Protein AF-A0A821CZX1-F1 (afdb_monomer_lite)

Structure (mmCIF, N/CA/C/O backbone):
data_AF-A0A821CZX1-F1
#
_entry.id   AF-A0A821CZX1-F1
#
loop_
_atom_site.group_PDB
_atom_site.id
_atom_site.type_symbol
_atom_site.label_atom_id
_atom_site.label_alt_id
_atom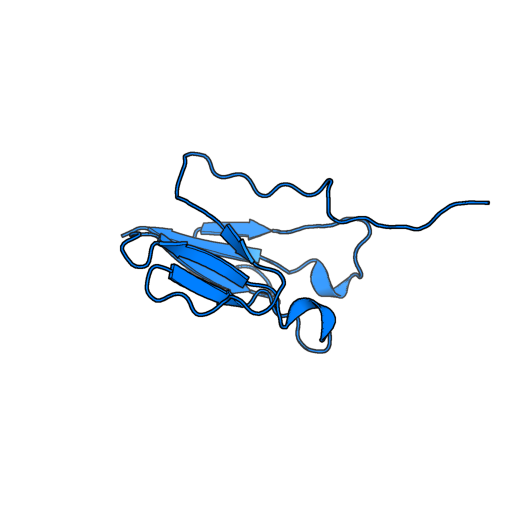_site.label_comp_id
_atom_site.label_asym_id
_atom_site.label_entity_id
_atom_site.label_seq_id
_atom_site.pdbx_PDB_ins_code
_atom_site.Cartn_x
_atom_site.Cartn_y
_atom_site.Cartn_z
_atom_site.occupancy
_atom_site.B_iso_or_equiv
_atom_site.auth_seq_id
_atom_site.auth_comp_id
_atom_site.auth_asym_id
_atom_site.auth_atom_id
_atom_site.pdbx_PDB_model_num
ATOM 1 N N . MET A 1 1 ? 6.236 -19.799 -29.068 1.00 37.09 1 MET A N 1
ATOM 2 C CA . MET A 1 1 ? 5.753 -18.405 -29.055 1.00 37.09 1 MET A CA 1
ATOM 3 C C . MET A 1 1 ? 5.256 -18.171 -27.644 1.00 37.09 1 MET A C 1
ATOM 5 O O . MET A 1 1 ? 4.298 -18.821 -27.258 1.00 37.09 1 MET A O 1
ATOM 9 N N . PHE A 1 2 ? 6.026 -17.441 -26.837 1.00 39.78 2 PHE A N 1
ATOM 10 C CA . PHE A 1 2 ? 5.730 -17.208 -25.424 1.00 39.78 2 PHE A CA 1
ATOM 11 C C . PHE A 1 2 ? 4.757 -16.030 -25.335 1.00 39.78 2 PHE A C 1
ATOM 13 O O . PHE A 1 2 ? 5.085 -14.945 -25.812 1.00 39.78 2 PHE A O 1
ATOM 20 N N . GLU A 1 3 ? 3.559 -16.252 -24.798 1.00 41.88 3 GLU A N 1
ATOM 21 C CA . GLU A 1 3 ? 2.679 -15.164 -24.370 1.00 41.88 3 GLU A CA 1
ATOM 22 C C . GLU A 1 3 ? 3.306 -14.510 -23.137 1.00 41.88 3 GLU A C 1
ATOM 24 O O . GLU A 1 3 ? 3.431 -15.137 -22.090 1.00 41.88 3 GLU A O 1
ATOM 29 N N . THR A 1 4 ? 3.724 -13.253 -23.257 1.00 50.59 4 THR A N 1
ATOM 30 C CA . THR A 1 4 ? 4.043 -12.402 -22.106 1.00 50.59 4 THR A CA 1
ATOM 31 C C . THR A 1 4 ? 2.824 -11.542 -21.806 1.00 50.59 4 THR A C 1
ATOM 33 O O . THR A 1 4 ? 2.795 -10.352 -22.115 1.00 50.59 4 THR A O 1
ATOM 36 N N . THR A 1 5 ? 1.775 -12.146 -21.260 1.00 48.81 5 THR A N 1
ATOM 37 C CA . THR A 1 5 ? 0.749 -11.386 -20.544 1.00 48.81 5 THR A CA 1
ATOM 38 C C . THR A 1 5 ? 1.026 -11.580 -19.064 1.00 48.81 5 THR A C 1
ATOM 40 O O . THR A 1 5 ? 0.462 -12.474 -18.439 1.00 48.81 5 THR A O 1
ATOM 43 N N . GLU A 1 6 ? 1.957 -10.796 -18.518 1.00 56.69 6 GLU A N 1
ATOM 44 C CA . GLU A 1 6 ? 2.146 -10.697 -17.068 1.00 56.69 6 GLU A CA 1
ATOM 45 C C . GLU A 1 6 ? 0.858 -10.123 -16.475 1.00 56.69 6 GLU A C 1
ATOM 47 O O . GLU A 1 6 ? 0.596 -8.921 -16.521 1.00 56.69 6 GLU A O 1
ATOM 52 N N . SER A 1 7 ? -0.024 -11.009 -16.027 1.00 57.97 7 SER A N 1
ATOM 53 C CA . SER A 1 7 ? -1.286 -10.631 -15.416 1.00 57.97 7 SER A CA 1
ATOM 54 C C . SER A 1 7 ? -1.072 -10.591 -13.907 1.00 57.97 7 SER A C 1
ATOM 56 O O . SER A 1 7 ? -0.754 -11.622 -13.333 1.00 57.97 7 SER A O 1
ATOM 58 N N . TRP A 1 8 ? -1.301 -9.447 -13.258 1.00 68.44 8 TRP A N 1
ATOM 59 C CA . TRP A 1 8 ? -1.137 -9.241 -11.803 1.00 68.44 8 TRP A CA 1
ATOM 60 C C . TRP A 1 8 ? -2.137 -10.024 -10.922 1.00 68.44 8 TRP A C 1
ATOM 62 O O . TRP A 1 8 ? -2.289 -9.741 -9.736 1.00 68.44 8 TRP A O 1
ATOM 72 N N . HIS A 1 9 ? -2.856 -10.993 -11.492 1.00 69.75 9 HIS A N 1
ATOM 73 C CA . HIS A 1 9 ? -3.907 -11.761 -10.818 1.00 69.75 9 HIS A CA 1
ATOM 74 C C . HIS A 1 9 ? -3.365 -12.855 -9.887 1.00 69.75 9 HIS A C 1
ATOM 76 O O . HIS A 1 9 ? -4.136 -13.463 -9.147 1.00 69.75 9 HIS A O 1
ATOM 82 N N . ASP A 1 10 ? -2.068 -13.136 -9.942 1.00 75.06 10 ASP A N 1
ATOM 83 C CA . ASP A 1 10 ? -1.372 -14.137 -9.135 1.00 75.06 10 ASP A CA 1
ATOM 84 C C . ASP A 1 10 ? -0.576 -13.532 -7.969 1.00 75.06 10 ASP A C 1
ATOM 86 O O . ASP A 1 10 ? 0.019 -14.268 -7.180 1.00 75.06 10 ASP A O 1
ATOM 90 N N . ASN A 1 11 ? -0.611 -12.207 -7.818 1.00 79.38 11 ASN A N 1
ATOM 91 C CA . ASN A 1 11 ? 0.032 -11.504 -6.722 1.00 79.38 11 ASN A CA 1
ATOM 92 C C . ASN A 1 11 ? -0.923 -11.362 -5.536 1.00 79.38 11 ASN A C 1
ATOM 94 O O . ASN A 1 11 ? -2.043 -10.868 -5.656 1.00 79.38 11 ASN A O 1
ATOM 98 N N . TYR A 1 12 ? -0.450 -11.775 -4.361 1.00 84.31 12 TYR A N 1
ATOM 99 C CA . TYR A 1 12 ? -1.223 -11.741 -3.1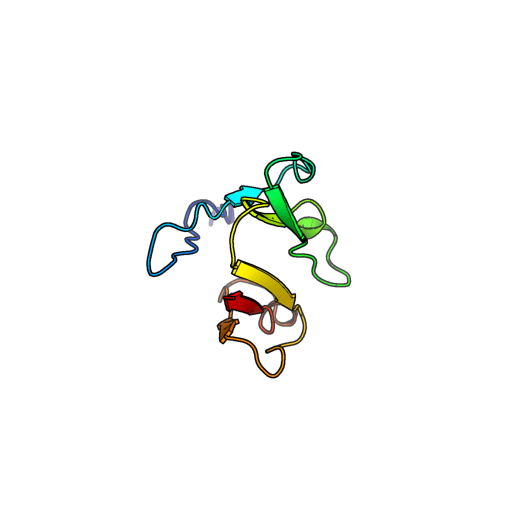25 1.00 84.31 12 TYR A CA 1
ATOM 100 C C . TYR A 1 12 ? -0.475 -10.946 -2.062 1.00 84.31 12 TYR A C 1
ATOM 102 O O . TYR A 1 12 ? 0.683 -11.230 -1.753 1.00 84.31 12 TYR A O 1
ATOM 110 N N . LEU A 1 13 ? -1.168 -9.983 -1.456 1.00 86.94 13 LEU A N 1
ATOM 111 C CA . LEU A 1 13 ? -0.717 -9.296 -0.254 1.00 86.94 13 LEU A CA 1
ATOM 112 C C . LEU A 1 13 ? -1.548 -9.779 0.933 1.00 86.94 13 LEU A C 1
ATOM 114 O O . LEU A 1 13 ? -2.742 -9.501 1.021 1.00 86.94 13 LEU A O 1
ATOM 118 N N . CYS A 1 14 ? -0.905 -10.501 1.847 1.00 88.38 14 CYS A N 1
ATOM 119 C CA . CYS A 1 14 ? -1.568 -11.117 2.992 1.00 88.38 14 CYS A CA 1
ATOM 120 C C . CYS A 1 14 ? -1.204 -10.412 4.299 1.00 88.38 14 CYS A C 1
ATOM 122 O O . CYS A 1 14 ? -0.061 -10.007 4.516 1.00 88.38 14 CYS A O 1
ATOM 124 N N . THR A 1 15 ? -2.167 -10.345 5.212 1.00 90.06 15 THR A N 1
ATOM 125 C CA . THR A 1 15 ? -1.975 -9.890 6.592 1.00 90.06 15 THR A CA 1
ATOM 126 C C . THR A 1 15 ? -2.168 -11.059 7.555 1.00 90.06 15 THR A C 1
ATOM 128 O O . THR A 1 15 ? -2.798 -12.063 7.232 1.00 90.06 15 THR A O 1
ATOM 131 N N . ASN A 1 16 ? -1.619 -10.955 8.766 1.00 91.38 16 ASN A N 1
ATOM 132 C CA . ASN A 1 16 ? -1.760 -12.001 9.789 1.00 91.38 16 ASN A CA 1
ATOM 133 C C . ASN A 1 16 ? -3.162 -12.056 10.429 1.00 91.38 16 ASN A C 1
ATOM 135 O O . ASN A 1 16 ? -3.446 -12.958 11.213 1.00 91.38 16 ASN A O 1
ATOM 139 N N . ARG A 1 17 ? -4.014 -11.075 10.128 1.00 94.00 17 ARG A N 1
ATOM 140 C CA . ARG A 1 17 ? -5.421 -10.983 10.525 1.00 94.00 17 ARG A CA 1
ATOM 141 C C . ARG A 1 17 ? -6.163 -10.095 9.535 1.00 94.00 17 ARG A C 1
ATOM 143 O O . ARG A 1 17 ? -5.530 -9.289 8.854 1.00 94.00 17 ARG A O 1
ATOM 150 N N . ASP A 1 18 ? -7.484 -10.194 9.512 1.00 94.06 18 ASP A N 1
ATOM 151 C CA . ASP A 1 18 ? -8.308 -9.279 8.730 1.00 94.06 18 ASP A CA 1
ATOM 152 C C . ASP A 1 18 ? -8.204 -7.853 9.294 1.00 94.06 18 ASP A C 1
ATOM 154 O O . ASP A 1 18 ? -8.436 -7.611 10.482 1.00 94.06 18 ASP A O 1
ATOM 158 N N . ILE A 1 19 ? -7.778 -6.928 8.439 1.00 94.06 19 ILE A N 1
ATOM 159 C CA . ILE A 1 19 ? -7.674 -5.494 8.729 1.00 94.06 19 ILE A CA 1
ATOM 160 C C . ILE A 1 19 ? -8.468 -4.666 7.715 1.00 94.06 19 ILE A C 1
ATOM 162 O O . ILE A 1 19 ? -8.316 -3.443 7.688 1.00 94.06 19 ILE A O 1
ATOM 166 N N . ASP A 1 20 ? -9.267 -5.343 6.883 1.00 93.50 20 ASP A N 1
ATOM 167 C CA . ASP A 1 20 ? -9.997 -4.771 5.759 1.00 93.50 20 ASP A CA 1
ATOM 168 C C . ASP A 1 20 ? -9.050 -4.003 4.812 1.00 93.50 20 ASP A C 1
ATOM 170 O O . ASP A 1 20 ? -9.235 -2.825 4.510 1.00 93.50 20 ASP A O 1
ATOM 174 N N . LEU A 1 21 ? -7.948 -4.664 4.422 1.00 92.94 21 LEU A N 1
ATOM 175 C CA . LEU A 1 21 ? -6.950 -4.118 3.499 1.00 92.94 21 LEU A CA 1
ATOM 176 C C . LEU A 1 21 ? -7.481 -4.192 2.066 1.00 92.94 21 LEU A C 1
ATOM 178 O O . LEU A 1 21 ? -7.797 -5.273 1.574 1.00 92.94 21 LEU A O 1
ATOM 182 N N . HIS A 1 22 ? -7.491 -3.056 1.374 1.00 91.19 22 HIS A N 1
ATOM 183 C CA . HIS A 1 22 ? -7.907 -2.959 -0.024 1.00 91.19 22 HIS A CA 1
ATOM 184 C C . HIS A 1 22 ? -6.744 -2.506 -0.898 1.00 91.19 22 HIS A C 1
ATOM 186 O O . HIS A 1 22 ? -6.100 -1.500 -0.596 1.00 91.19 22 HIS A O 1
ATOM 192 N N . TRP A 1 23 ? -6.521 -3.208 -2.010 1.00 89.50 23 TRP A N 1
ATOM 193 C CA . TRP A 1 23 ? -5.725 -2.700 -3.126 1.00 89.50 23 TRP A CA 1
ATOM 194 C C . TRP A 1 23 ? -6.668 -2.092 -4.165 1.00 89.50 23 TRP A C 1
ATOM 196 O O . TRP A 1 23 ? -7.499 -2.789 -4.749 1.00 89.50 23 TRP A O 1
ATOM 206 N N . ILE A 1 24 ? -6.551 -0.788 -4.393 1.00 88.50 24 ILE A N 1
ATOM 207 C CA . ILE A 1 24 ? -7.323 -0.042 -5.391 1.00 88.50 24 ILE A CA 1
ATOM 208 C C . ILE A 1 24 ? -6.402 0.253 -6.574 1.00 88.50 24 ILE A C 1
ATOM 210 O O . ILE A 1 24 ? -5.253 0.613 -6.354 1.00 88.50 24 ILE A O 1
ATOM 214 N N . TRP A 1 25 ? -6.895 0.105 -7.805 1.00 84.12 25 TRP A N 1
ATOM 215 C CA . TRP A 1 25 ? -6.098 0.215 -9.039 1.00 84.12 25 TRP A CA 1
ATOM 216 C C . TRP A 1 25 ? -6.766 1.067 -10.134 1.00 84.12 25 TRP A C 1
ATOM 218 O O . TRP A 1 25 ? -6.381 1.001 -11.294 1.00 84.12 25 TRP A O 1
ATOM 228 N N . ASP A 1 26 ? -7.806 1.838 -9.798 1.00 79.56 26 ASP A N 1
ATOM 229 C CA . ASP A 1 26 ? -8.624 2.555 -10.785 1.00 79.56 26 ASP A CA 1
ATOM 230 C C . ASP A 1 26 ? -9.019 3.982 -10.362 1.00 79.56 26 ASP A C 1
ATOM 232 O O . ASP A 1 26 ? -10.098 4.472 -10.699 1.00 79.56 26 ASP A O 1
ATOM 236 N N . ASN A 1 27 ? -8.152 4.675 -9.613 1.00 65.69 27 ASN A N 1
ATOM 237 C CA . ASN A 1 27 ? -8.397 6.032 -9.102 1.00 65.69 27 ASN A CA 1
ATOM 238 C C . ASN A 1 27 ? -9.626 6.180 -8.176 1.00 65.69 27 ASN A C 1
ATOM 240 O O . ASN A 1 27 ? -9.962 7.298 -7.779 1.00 65.69 27 ASN A O 1
ATOM 244 N N . ARG A 1 28 ? -10.267 5.089 -7.723 1.00 66.62 28 ARG A N 1
ATOM 245 C CA . ARG A 1 28 ? -11.334 5.120 -6.692 1.00 66.62 28 ARG A CA 1
ATOM 246 C C . ARG A 1 28 ? -10.816 5.378 -5.270 1.00 66.62 28 ARG A C 1
ATOM 248 O O . ARG A 1 28 ? -11.452 5.001 -4.289 1.00 66.62 28 ARG A O 1
ATOM 255 N N . VAL A 1 29 ? -9.673 6.048 -5.156 1.00 61.88 29 VAL A N 1
ATOM 256 C CA . VAL A 1 29 ? -8.899 6.254 -3.922 1.00 61.88 29 VAL A CA 1
ATOM 257 C C . VAL A 1 29 ? -9.641 7.138 -2.903 1.00 61.88 29 VAL A C 1
ATOM 259 O O . VAL A 1 29 ? -9.318 7.133 -1.720 1.00 61.88 29 VAL A O 1
ATOM 262 N N . CYS A 1 30 ? -10.694 7.849 -3.314 1.00 58.44 30 CYS A N 1
ATOM 263 C CA . CYS A 1 30 ? -11.404 8.809 -2.468 1.00 58.44 30 CYS A CA 1
ATOM 264 C C . CYS A 1 30 ? -12.787 8.307 -2.040 1.00 58.44 30 CYS A C 1
ATOM 266 O O . CYS A 1 30 ? -13.812 8.843 -2.467 1.00 58.44 30 CYS A O 1
ATOM 268 N N . ARG A 1 31 ? -12.828 7.301 -1.163 1.00 75.50 31 ARG A N 1
ATOM 269 C CA . ARG A 1 31 ? -14.030 7.021 -0.368 1.00 75.50 31 ARG A CA 1
ATOM 270 C C . ARG A 1 31 ? -13.831 7.537 1.055 1.00 75.50 31 ARG A C 1
ATOM 272 O O . ARG A 1 31 ? -12.781 7.316 1.645 1.00 75.50 31 ARG A O 1
ATOM 279 N N . ALA A 1 32 ? -14.831 8.225 1.606 1.00 82.50 32 ALA A N 1
ATOM 280 C CA . ALA A 1 32 ? -14.735 8.852 2.930 1.00 82.50 32 ALA A CA 1
ATOM 281 C C . ALA A 1 32 ? -14.529 7.847 4.084 1.00 82.50 32 ALA A C 1
ATOM 283 O O . ALA A 1 32 ? -14.113 8.233 5.172 1.00 82.50 32 ALA A O 1
ATOM 284 N N . ASP A 1 33 ? -14.827 6.569 3.853 1.00 89.75 33 ASP A N 1
ATOM 285 C CA . ASP A 1 33 ? -14.662 5.468 4.800 1.00 89.75 33 ASP A CA 1
ATOM 286 C C . ASP A 1 33 ? -13.272 4.816 4.757 1.00 89.75 33 ASP A C 1
ATOM 288 O O . ASP A 1 33 ? -12.994 3.939 5.573 1.00 89.75 33 ASP A O 1
ATOM 292 N N . LEU A 1 34 ? -12.383 5.252 3.861 1.00 91.69 34 LEU A N 1
ATOM 293 C CA . LEU A 1 34 ? -11.037 4.710 3.702 1.00 91.69 34 LEU A CA 1
ATOM 294 C C . LEU A 1 34 ? -9.975 5.788 3.919 1.00 91.69 34 LEU A C 1
ATOM 296 O O . LEU A 1 34 ? -10.155 6.958 3.589 1.00 91.69 34 LEU A O 1
ATOM 300 N N . LYS A 1 35 ? -8.822 5.367 4.432 1.00 92.69 35 LYS A N 1
ATOM 301 C CA . LYS A 1 35 ? -7.576 6.132 4.360 1.00 92.69 35 LYS A CA 1
ATOM 302 C C . LYS A 1 35 ? -6.564 5.330 3.557 1.00 92.69 35 LYS A C 1
ATOM 304 O O . LYS A 1 35 ? -6.384 4.136 3.798 1.00 92.69 35 LYS A O 1
ATOM 309 N N . CYS A 1 36 ? -5.933 5.991 2.598 1.00 92.38 36 CYS A N 1
ATOM 310 C CA . CYS A 1 36 ? -5.159 5.337 1.556 1.00 92.38 36 CYS A CA 1
ATOM 311 C C . CYS A 1 36 ? -3.769 5.954 1.420 1.00 92.38 36 CYS A C 1
ATOM 313 O O . CYS A 1 36 ? -3.594 7.155 1.628 1.00 92.38 36 CYS A O 1
ATOM 315 N N . VAL A 1 37 ? -2.804 5.137 1.009 1.00 93.00 37 VAL A N 1
ATOM 316 C CA . VAL A 1 37 ? -1.484 5.579 0.556 1.00 93.00 37 VAL A CA 1
ATOM 317 C C . VAL A 1 37 ? -1.290 5.178 -0.898 1.00 93.00 37 VAL A C 1
ATOM 319 O O . VAL A 1 37 ? -1.572 4.040 -1.268 1.00 93.00 37 VAL A O 1
ATOM 322 N N . ALA A 1 38 ? -0.828 6.115 -1.724 1.00 91.88 38 ALA A N 1
ATOM 323 C CA . ALA A 1 38 ? -0.505 5.830 -3.116 1.00 91.88 38 ALA A CA 1
ATOM 324 C C . ALA A 1 38 ? 0.715 4.905 -3.187 1.00 91.88 38 ALA A C 1
ATOM 326 O O . ALA A 1 38 ? 1.710 5.150 -2.502 1.00 91.88 38 ALA A O 1
ATOM 327 N N . THR A 1 39 ? 0.660 3.877 -4.031 1.00 90.19 39 THR A N 1
ATOM 328 C CA . THR A 1 39 ? 1.781 2.949 -4.253 1.00 90.19 39 THR A CA 1
ATOM 329 C C . THR A 1 39 ? 2.652 3.418 -5.417 1.00 90.19 39 THR A C 1
ATOM 331 O O . THR A 1 39 ? 2.979 2.649 -6.315 1.00 90.19 39 THR A O 1
ATOM 334 N N . ALA A 1 40 ? 2.955 4.716 -5.446 1.00 88.69 40 ALA A N 1
ATOM 335 C CA . ALA A 1 40 ? 3.631 5.351 -6.567 1.00 88.69 40 ALA A CA 1
ATOM 336 C C . ALA A 1 40 ? 5.139 5.063 -6.569 1.00 88.69 40 ALA A C 1
ATOM 338 O O . ALA A 1 40 ? 5.780 4.999 -5.516 1.00 88.69 40 ALA A O 1
ATOM 339 N N . GLU A 1 41 ? 5.694 4.970 -7.773 1.00 87.06 41 GLU A N 1
ATOM 340 C CA . GLU A 1 41 ? 7.119 4.813 -8.044 1.00 87.06 41 GLU A CA 1
ATOM 341 C C . GLU A 1 41 ? 7.608 6.042 -8.830 1.00 87.06 41 GLU A C 1
ATOM 343 O O . GLU A 1 41 ? 7.081 6.326 -9.914 1.00 87.06 41 GLU A O 1
ATOM 348 N N . PRO A 1 42 ? 8.574 6.826 -8.321 1.00 86.69 42 PRO A N 1
ATOM 349 C CA . PRO A 1 42 ? 9.064 7.998 -9.033 1.00 86.69 42 PRO A CA 1
ATOM 350 C C . PRO A 1 42 ? 9.600 7.661 -10.427 1.00 86.69 42 PRO A C 1
ATOM 352 O O . PRO A 1 42 ? 10.546 6.901 -10.596 1.00 86.69 42 PRO A O 1
ATOM 355 N N . GLY A 1 43 ? 9.020 8.295 -11.446 1.00 84.25 43 GLY A N 1
ATOM 356 C CA . GLY A 1 43 ? 9.404 8.068 -12.841 1.00 84.25 43 GLY A CA 1
ATOM 357 C C . GLY A 1 43 ? 8.659 6.920 -13.528 1.00 84.25 43 GLY A C 1
ATOM 358 O O . GLY A 1 43 ? 8.857 6.732 -14.727 1.00 84.25 43 GLY A O 1
ATOM 359 N N . ASP A 1 44 ? 7.761 6.218 -12.829 1.00 85.56 44 ASP A N 1
ATOM 360 C CA . ASP A 1 44 ? 6.885 5.200 -13.407 1.00 85.56 44 ASP A CA 1
ATOM 361 C C . ASP A 1 44 ? 5.404 5.517 -13.154 1.00 85.56 44 ASP A C 1
ATOM 363 O O . ASP A 1 44 ? 4.814 5.208 -12.120 1.00 85.56 44 ASP A O 1
ATOM 367 N N . ASN A 1 45 ? 4.773 6.121 -14.160 1.00 86.00 45 ASN A N 1
ATOM 368 C CA . ASN A 1 45 ? 3.396 6.597 -14.055 1.00 86.00 45 ASN A CA 1
ATOM 369 C C . ASN A 1 45 ? 2.339 5.485 -14.020 1.00 86.00 45 ASN A C 1
ATOM 371 O O . ASN A 1 45 ? 1.173 5.788 -13.769 1.00 86.00 45 ASN A O 1
ATOM 375 N N . ARG A 1 46 ? 2.708 4.224 -14.280 1.00 84.69 46 ARG A N 1
ATOM 376 C CA . ARG A 1 46 ? 1.764 3.092 -14.319 1.00 84.69 46 ARG A CA 1
ATOM 377 C C . ARG A 1 46 ? 1.132 2.783 -12.961 1.00 84.69 46 ARG A C 1
ATOM 379 O O . ARG A 1 46 ? 0.129 2.088 -12.922 1.00 84.69 46 ARG A O 1
ATOM 386 N N . TRP A 1 47 ? 1.717 3.295 -11.879 1.00 85.56 47 TRP A N 1
ATOM 387 C CA . TRP A 1 47 ? 1.291 3.044 -10.502 1.00 85.56 47 TRP A CA 1
ATOM 388 C C . TRP A 1 47 ? 0.580 4.231 -9.847 1.00 85.56 47 TRP A C 1
ATOM 390 O O . TRP A 1 47 ? 0.175 4.148 -8.689 1.00 85.56 47 TRP A O 1
ATOM 400 N N . ASN A 1 48 ? 0.428 5.351 -10.558 1.00 87.69 48 ASN A N 1
ATOM 401 C CA . ASN A 1 48 ? -0.099 6.593 -9.980 1.00 87.69 48 ASN A CA 1
ATOM 402 C C . ASN A 1 48 ? -1.587 6.518 -9.601 1.00 87.69 48 ASN A C 1
ATOM 404 O O . ASN A 1 48 ? -2.070 7.363 -8.851 1.00 87.69 48 ASN A O 1
ATOM 408 N N . ASP A 1 49 ? -2.307 5.530 -10.121 1.00 86.69 49 ASP A N 1
ATOM 409 C CA . ASP A 1 49 ? -3.713 5.238 -9.838 1.00 86.69 49 ASP A CA 1
ATOM 410 C C . ASP A 1 49 ? -3.910 4.095 -8.833 1.00 86.69 49 ASP A C 1
ATOM 412 O O . ASP A 1 49 ? -5.051 3.740 -8.510 1.00 86.69 49 ASP A O 1
ATOM 416 N N . ASN A 1 50 ? -2.806 3.539 -8.327 1.00 89.06 50 ASN A N 1
ATOM 417 C CA . ASN A 1 50 ? -2.815 2.469 -7.352 1.00 89.06 50 ASN A CA 1
ATOM 418 C C . ASN A 1 50 ? -2.697 3.015 -5.926 1.00 89.06 50 ASN A C 1
ATOM 420 O O . ASN A 1 50 ? -1.922 3.932 -5.630 1.00 89.06 50 ASN A O 1
ATOM 424 N N . ALA A 1 51 ? -3.468 2.428 -5.016 1.00 91.56 51 ALA A N 1
ATOM 425 C CA . ALA A 1 51 ? -3.424 2.769 -3.607 1.00 91.56 51 ALA A CA 1
ATOM 426 C C . ALA A 1 51 ? -3.712 1.565 -2.713 1.00 91.56 51 ALA A C 1
ATOM 428 O O . ALA A 1 51 ? -4.560 0.725 -3.014 1.00 91.56 51 ALA A O 1
ATOM 429 N N . LEU A 1 52 ? -3.049 1.545 -1.561 1.00 93.19 52 LEU A N 1
ATOM 430 C CA . LEU A 1 52 ? -3.353 0.642 -0.461 1.00 93.19 52 LEU A CA 1
ATOM 431 C C . LEU A 1 52 ? -4.179 1.378 0.580 1.00 93.19 52 LEU A C 1
ATOM 433 O O . LEU A 1 52 ? -3.777 2.438 1.063 1.00 93.19 52 LEU A O 1
ATOM 437 N N . CYS A 1 53 ? -5.319 0.803 0.939 1.00 93.69 53 CYS A N 1
ATOM 438 C CA . CYS A 1 53 ? -6.287 1.427 1.822 1.00 93.69 53 CYS A CA 1
ATOM 439 C C . CYS A 1 53 ? -6.656 0.518 2.987 1.00 93.69 53 CYS A C 1
ATOM 441 O O . CYS A 1 53 ? -6.737 -0.698 2.850 1.00 93.69 53 CYS A O 1
ATOM 443 N N . VAL A 1 54 ? -6.951 1.142 4.120 1.00 94.81 54 VAL A N 1
ATOM 444 C CA . VAL A 1 54 ? -7.616 0.527 5.275 1.00 94.81 54 VAL A CA 1
ATOM 445 C C . VAL A 1 54 ? -8.797 1.412 5.681 1.00 94.81 54 VAL A C 1
ATOM 447 O O . VAL A 1 54 ? -8.830 2.585 5.284 1.00 94.81 54 VAL A O 1
ATOM 450 N N . PRO A 1 55 ? -9.7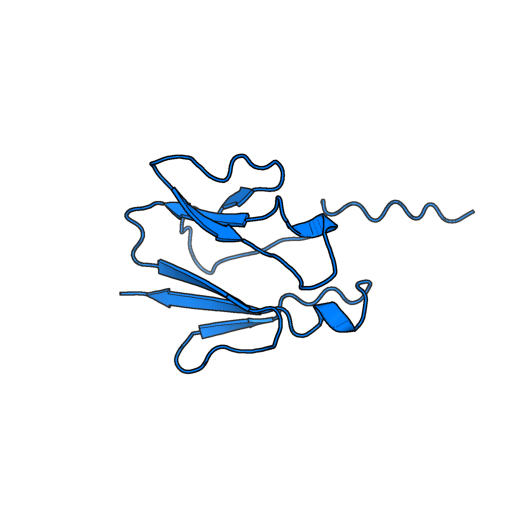48 0.924 6.496 1.00 95.00 55 PRO A N 1
ATOM 451 C CA . PRO A 1 55 ? -10.826 1.763 6.997 1.00 95.00 55 PRO A CA 1
ATOM 452 C C . PRO A 1 55 ? -10.291 3.008 7.701 1.00 95.00 55 PRO A C 1
ATOM 454 O O . PRO A 1 55 ? -9.281 2.948 8.409 1.00 95.00 55 PRO A O 1
ATOM 457 N N . ALA A 1 56 ? -10.973 4.140 7.544 1.00 93.25 56 ALA A N 1
ATOM 458 C CA . ALA A 1 56 ? -10.557 5.417 8.121 1.00 93.25 56 ALA A CA 1
ATOM 459 C C . ALA A 1 56 ? -10.375 5.325 9.651 1.00 93.25 56 ALA A C 1
ATOM 461 O O . ALA A 1 56 ? -9.412 5.858 10.203 1.00 93.25 56 ALA A O 1
ATOM 462 N N . GLN A 1 57 ? -11.248 4.565 10.320 1.00 94.19 57 GLN A N 1
ATOM 463 C CA . GLN A 1 57 ? -11.210 4.278 11.757 1.00 94.19 57 GLN A CA 1
ATOM 464 C C . GLN A 1 57 ? -10.168 3.227 12.179 1.00 94.19 57 GLN A C 1
ATOM 466 O O . GLN A 1 57 ? -10.017 2.967 13.373 1.00 94.19 57 GLN A O 1
ATOM 471 N N . SER A 1 58 ? -9.472 2.589 11.233 1.00 95.12 58 SER A N 1
ATOM 472 C CA . SER A 1 58 ? -8.434 1.606 11.546 1.00 95.12 58 SER A CA 1
ATOM 473 C C . SER A 1 58 ? -7.320 2.253 12.364 1.00 95.12 58 SER A C 1
ATOM 475 O O . SER A 1 58 ? -6.912 3.386 12.105 1.00 95.12 58 SER A O 1
ATOM 477 N N . LYS A 1 59 ? -6.766 1.517 13.327 1.00 96.12 59 LYS A N 1
ATOM 478 C CA . LYS A 1 59 ? -5.597 1.968 14.095 1.00 96.12 59 LYS A CA 1
ATOM 479 C C . LYS A 1 59 ? -4.279 1.812 13.341 1.00 96.12 59 LYS A C 1
ATOM 481 O O . LYS A 1 59 ? -3.240 2.257 13.816 1.00 96.12 59 LYS A O 1
ATOM 486 N N . ILE A 1 60 ? -4.324 1.183 12.170 1.00 96.00 60 ILE A N 1
ATOM 487 C CA . ILE A 1 60 ? -3.163 0.978 11.317 1.00 96.00 60 ILE A CA 1
ATOM 488 C C . ILE A 1 60 ? -2.904 2.254 10.529 1.00 96.00 60 ILE A C 1
ATOM 490 O O . ILE A 1 60 ? -3.805 2.814 9.903 1.00 96.00 60 ILE A O 1
ATOM 494 N N . GLU A 1 61 ? -1.664 2.711 10.561 1.00 95.88 61 GLU A N 1
ATOM 495 C CA . GLU A 1 61 ? -1.159 3.778 9.711 1.00 95.88 61 GLU A CA 1
ATOM 496 C C . GLU A 1 61 ? -0.203 3.153 8.701 1.00 95.88 61 GLU A C 1
ATOM 498 O O . GLU A 1 61 ? 0.840 2.622 9.086 1.00 95.88 61 GLU A O 1
ATOM 503 N N . LEU A 1 62 ? -0.601 3.169 7.429 1.00 95.94 62 LEU A N 1
ATOM 504 C CA . LEU A 1 62 ? 0.196 2.661 6.319 1.00 95.94 62 LEU A CA 1
ATOM 505 C C . LEU A 1 62 ? 1.121 3.754 5.785 1.00 95.94 62 LEU A C 1
ATOM 507 O O . LEU A 1 62 ? 0.761 4.929 5.776 1.00 95.94 62 LEU A O 1
ATOM 511 N N . VAL A 1 63 ? 2.286 3.344 5.292 1.00 96.69 63 VAL A N 1
ATOM 512 C CA . VAL A 1 63 ? 3.217 4.167 4.518 1.00 96.69 63 VAL A CA 1
ATOM 513 C C . VAL A 1 63 ? 3.758 3.320 3.372 1.00 96.69 63 VAL A C 1
ATOM 515 O O . VAL A 1 63 ? 4.293 2.234 3.596 1.00 96.69 63 VAL A O 1
ATOM 518 N N . TRP A 1 64 ? 3.633 3.827 2.148 1.00 95.19 64 TRP A N 1
ATOM 519 C CA . TRP A 1 64 ? 4.364 3.304 1.000 1.00 95.19 64 TRP A CA 1
ATOM 520 C C . TRP A 1 64 ? 5.738 3.965 0.923 1.00 95.19 64 TRP A C 1
ATOM 522 O O . TRP A 1 64 ? 5.843 5.186 1.049 1.00 95.19 64 TRP A O 1
ATOM 532 N N . SER A 1 65 ? 6.783 3.174 0.709 1.00 96.12 65 SER A N 1
ATOM 533 C CA . SER A 1 65 ? 8.137 3.675 0.496 1.00 96.12 65 SER A CA 1
ATOM 534 C C . SER A 1 65 ? 8.729 3.032 -0.745 1.00 96.12 65 SER A C 1
ATOM 536 O O . SER A 1 65 ? 8.866 1.813 -0.789 1.00 96.12 65 SER A O 1
ATOM 538 N N . TYR A 1 66 ? 9.102 3.856 -1.723 1.00 92.94 66 TYR A N 1
ATOM 539 C CA . TYR A 1 66 ? 9.773 3.410 -2.946 1.00 92.94 66 TYR A CA 1
ATOM 540 C C . TYR A 1 66 ? 11.294 3.251 -2.771 1.00 92.94 66 TYR A C 1
ATOM 542 O O . TYR A 1 66 ? 11.988 2.842 -3.683 1.00 92.94 66 TYR A O 1
ATOM 550 N N . CYS A 1 67 ? 11.844 3.637 -1.614 1.00 93.88 67 CYS A N 1
ATOM 551 C CA . CYS A 1 67 ? 13.292 3.766 -1.409 1.00 93.88 67 CYS A CA 1
ATOM 552 C C . CYS A 1 67 ? 13.789 3.060 -0.140 1.00 93.88 67 CYS A C 1
ATOM 554 O O . CYS A 1 67 ? 14.738 3.495 0.519 1.00 93.88 67 CYS A O 1
ATOM 556 N N . GLY A 1 68 ? 13.140 1.955 0.229 1.00 94.12 68 GLY A N 1
ATOM 557 C CA . GLY A 1 68 ? 13.537 1.115 1.354 1.00 94.12 68 GLY A CA 1
ATOM 558 C C . GLY A 1 68 ? 12.670 1.269 2.604 1.00 94.12 68 GLY A C 1
ATOM 559 O O . GLY A 1 68 ? 11.578 1.834 2.592 1.00 94.12 68 GLY A O 1
ATOM 560 N N . LYS A 1 69 ? 13.153 0.720 3.720 1.00 96.81 69 LYS A N 1
ATOM 561 C CA . LYS A 1 69 ? 12.418 0.681 4.994 1.00 96.81 69 LYS A CA 1
ATOM 562 C C . LYS A 1 69 ? 12.336 2.059 5.647 1.00 96.81 69 LYS A C 1
ATOM 564 O O . LYS A 1 69 ? 13.335 2.766 5.747 1.00 96.81 69 LYS A O 1
ATOM 569 N N . VAL A 1 70 ? 11.171 2.377 6.201 1.00 97.19 70 VAL A N 1
ATOM 570 C CA . VAL A 1 70 ? 10.962 3.583 7.009 1.00 97.19 70 VAL A CA 1
ATOM 571 C C . VAL A 1 70 ? 11.374 3.311 8.457 1.00 97.19 70 VAL A C 1
ATOM 573 O O . VAL A 1 70 ? 11.001 2.294 9.046 1.00 97.19 70 VAL A O 1
ATOM 576 N N . ALA A 1 71 ? 12.163 4.215 9.040 1.00 96.56 71 ALA A N 1
ATOM 577 C CA . ALA A 1 71 ? 12.635 4.077 10.414 1.00 96.56 71 ALA A CA 1
ATOM 578 C C . ALA A 1 71 ? 11.463 4.034 11.412 1.00 96.56 71 ALA A C 1
ATOM 580 O O . ALA A 1 71 ? 10.479 4.755 11.262 1.00 96.56 71 ALA A O 1
ATOM 581 N N . HIS A 1 72 ? 11.599 3.210 12.456 1.00 95.62 72 HIS A N 1
ATOM 582 C CA . HIS A 1 72 ? 10.600 3.038 13.522 1.00 95.62 72 HIS A CA 1
ATOM 583 C C . HIS A 1 72 ? 9.238 2.474 13.069 1.00 95.62 72 HIS A C 1
ATOM 585 O O . HIS A 1 72 ? 8.255 2.592 13.798 1.00 95.62 72 HIS A O 1
ATOM 591 N N . MET A 1 73 ? 9.177 1.826 11.901 1.00 97.62 73 MET A N 1
ATOM 592 C CA . MET A 1 73 ? 7.985 1.133 11.403 1.00 97.62 73 MET A CA 1
ATOM 593 C C . MET A 1 73 ? 8.258 -0.357 11.181 1.00 97.62 73 MET A C 1
ATOM 595 O O . MET A 1 73 ? 9.399 -0.777 10.981 1.00 97.62 73 MET A O 1
ATOM 599 N N . SER A 1 74 ? 7.194 -1.161 1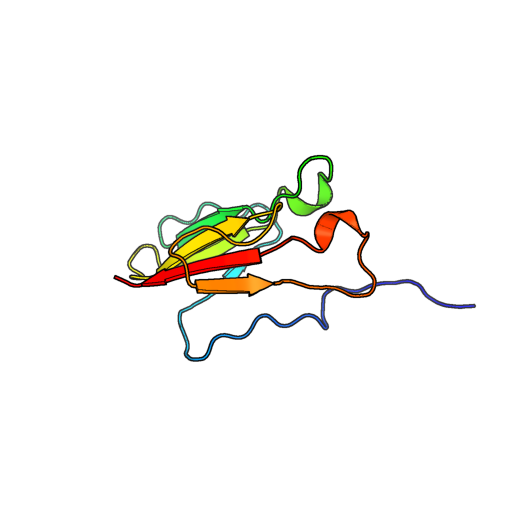1.195 1.00 96.44 74 SER A N 1
ATOM 600 C CA . SER A 1 74 ? 7.251 -2.520 10.652 1.00 96.44 74 SER A CA 1
ATOM 601 C C . SER A 1 74 ? 7.153 -2.424 9.137 1.00 96.44 74 SER A C 1
ATOM 603 O O . SER A 1 74 ? 6.293 -1.703 8.648 1.00 96.44 74 SER A O 1
ATOM 605 N N . CYS A 1 75 ? 8.021 -3.106 8.392 1.00 96.56 75 CYS A N 1
ATOM 606 C CA . CYS A 1 75 ? 8.038 -3.022 6.932 1.00 96.56 75 CYS A CA 1
ATOM 607 C C . CYS A 1 75 ? 8.209 -4.400 6.304 1.00 96.56 75 CYS A C 1
ATOM 609 O O . CYS A 1 75 ? 9.055 -5.184 6.745 1.00 96.56 75 CYS A O 1
ATOM 611 N N . ILE A 1 76 ? 7.473 -4.642 5.224 1.00 93.44 76 ILE A N 1
ATOM 612 C CA . ILE A 1 76 ? 7.671 -5.778 4.329 1.00 93.44 76 ILE A CA 1
ATOM 613 C C . ILE A 1 76 ? 8.084 -5.261 2.954 1.00 93.44 76 ILE A C 1
ATOM 615 O O . ILE A 1 76 ? 7.562 -4.255 2.477 1.00 93.44 76 ILE A O 1
ATOM 619 N N . GLN A 1 77 ? 9.057 -5.930 2.344 1.00 92.75 77 GLN A N 1
ATOM 620 C CA . GLN A 1 77 ? 9.473 -5.648 0.978 1.00 92.75 77 GLN A CA 1
ATOM 621 C C . GLN A 1 77 ? 8.451 -6.259 0.020 1.00 92.75 77 GLN A C 1
ATOM 623 O O . GLN A 1 77 ? 8.123 -7.441 0.140 1.00 92.75 77 GLN A O 1
ATOM 628 N N . LEU A 1 78 ? 7.967 -5.466 -0.927 1.00 87.56 78 LEU A N 1
ATOM 629 C CA . LEU A 1 78 ? 7.121 -5.934 -2.017 1.00 87.56 78 LEU A CA 1
ATOM 630 C C . LEU A 1 78 ? 8.022 -6.217 -3.210 1.00 87.56 78 LEU A C 1
ATOM 632 O O . LEU A 1 78 ? 8.337 -5.339 -4.006 1.00 87.56 78 LEU A O 1
ATOM 636 N N . PHE A 1 79 ? 8.509 -7.452 -3.251 1.00 83.00 79 PHE A N 1
ATOM 637 C CA . PHE A 1 79 ? 9.468 -7.905 -4.241 1.00 83.00 79 PHE A CA 1
ATOM 638 C C . PHE A 1 79 ? 8.774 -8.738 -5.313 1.00 83.00 79 PHE A C 1
ATOM 640 O O . PHE A 1 79 ? 8.245 -9.810 -5.024 1.00 83.00 79 PHE A O 1
ATOM 647 N N . ASP A 1 80 ? 8.858 -8.265 -6.549 1.00 76.56 80 ASP A N 1
ATOM 648 C CA . ASP A 1 80 ? 8.534 -9.038 -7.739 1.00 76.56 80 ASP A CA 1
ATOM 649 C C . ASP A 1 80 ? 9.852 -9.377 -8.471 1.00 76.56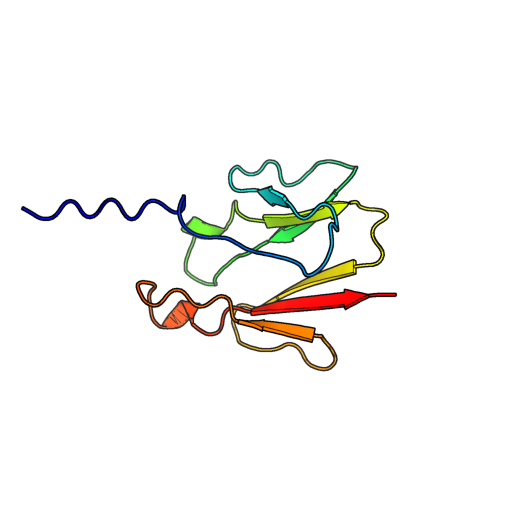 80 ASP A C 1
ATOM 651 O O . ASP A 1 80 ? 10.579 -8.466 -8.888 1.00 76.56 80 ASP A O 1
ATOM 655 N N . PRO A 1 81 ? 10.219 -10.668 -8.604 1.00 73.38 81 PRO A N 1
ATOM 656 C CA . PRO A 1 81 ? 11.451 -11.074 -9.276 1.00 73.38 81 PRO A CA 1
ATOM 657 C C . PRO A 1 81 ? 11.487 -10.708 -10.766 1.00 73.38 81 PRO A C 1
ATOM 659 O O . PRO A 1 81 ? 12.590 -10.553 -11.303 1.00 73.38 81 PRO A O 1
ATOM 662 N N . ALA A 1 82 ? 10.326 -10.572 -11.415 1.00 74.94 82 ALA A N 1
ATOM 663 C CA . ALA A 1 82 ? 10.193 -10.185 -12.817 1.00 74.94 82 ALA A CA 1
ATOM 664 C C . ALA A 1 82 ? 10.216 -8.658 -13.012 1.00 74.94 82 ALA A C 1
ATOM 666 O O . ALA A 1 82 ? 10.543 -8.183 -14.102 1.00 74.94 82 ALA A O 1
ATOM 667 N N . ALA A 1 83 ? 9.948 -7.880 -11.958 1.00 72.25 83 ALA A N 1
ATOM 668 C CA . ALA A 1 83 ? 9.900 -6.429 -12.050 1.00 72.25 83 ALA A CA 1
ATOM 669 C C . ALA A 1 83 ? 11.285 -5.780 -12.277 1.00 72.25 83 ALA A C 1
ATOM 671 O O . ALA A 1 83 ? 12.332 -6.333 -11.893 1.00 72.25 83 ALA A O 1
ATOM 672 N N . PRO A 1 84 ? 11.316 -4.574 -12.887 1.00 75.19 84 PRO A N 1
ATOM 673 C CA . PRO A 1 84 ? 12.537 -3.799 -13.054 1.00 75.19 84 PRO A CA 1
ATOM 674 C C . PRO A 1 84 ? 13.294 -3.594 -11.739 1.00 75.19 84 PRO A C 1
ATOM 676 O O . PRO A 1 84 ? 12.715 -3.475 -10.665 1.00 75.19 84 PRO A O 1
ATOM 679 N N . GLY A 1 85 ? 14.622 -3.490 -11.819 1.00 76.06 85 GLY A N 1
ATOM 680 C CA . GLY A 1 85 ? 15.468 -3.396 -10.625 1.00 76.06 85 GLY A CA 1
ATOM 681 C C . GLY A 1 85 ? 15.139 -2.226 -9.688 1.00 76.06 85 GLY A C 1
ATOM 682 O O . GLY A 1 85 ? 15.354 -2.362 -8.488 1.00 76.06 85 GLY A O 1
ATOM 683 N N . TYR A 1 86 ? 14.608 -1.120 -10.221 1.00 72.38 86 TYR A N 1
ATOM 684 C CA . TYR A 1 86 ? 14.284 0.089 -9.456 1.00 72.38 86 TYR A CA 1
ATOM 685 C C . TYR A 1 86 ? 13.030 -0.031 -8.586 1.00 72.38 86 TYR A C 1
ATOM 687 O O . TYR A 1 86 ? 12.809 0.845 -7.778 1.00 72.38 86 TYR A O 1
ATOM 695 N N . THR A 1 87 ? 12.221 -1.084 -8.727 1.00 78.81 87 THR A N 1
ATOM 696 C CA . THR A 1 87 ? 11.058 -1.309 -7.849 1.00 78.81 87 THR A CA 1
ATOM 697 C C . THR A 1 87 ? 11.381 -2.284 -6.717 1.00 78.81 87 THR A C 1
ATOM 699 O O . THR A 1 87 ? 10.501 -2.697 -5.963 1.00 78.81 87 THR A O 1
ATOM 702 N N . ARG A 1 88 ? 12.636 -2.748 -6.621 1.00 85.19 88 ARG A N 1
ATOM 703 C CA . ARG A 1 88 ? 13.044 -3.787 -5.661 1.00 85.19 88 ARG A CA 1
ATOM 704 C C . ARG A 1 88 ? 13.233 -3.244 -4.254 1.00 85.19 88 ARG A C 1
ATOM 706 O O . ARG A 1 88 ? 13.334 -4.032 -3.325 1.00 85.19 88 ARG A O 1
ATOM 713 N N . ASP A 1 89 ? 13.287 -1.942 -4.068 1.00 88.38 89 ASP A N 1
ATOM 714 C CA . A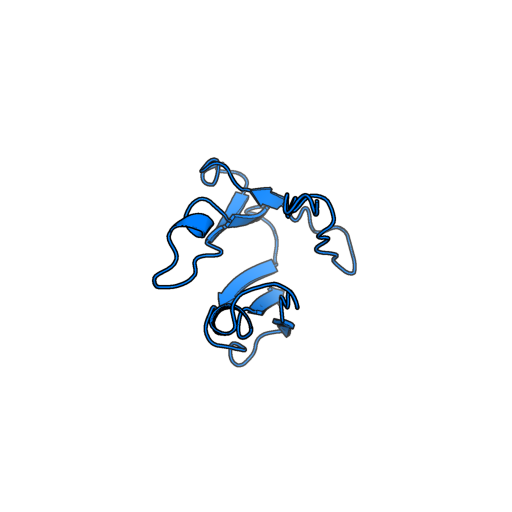SP A 1 89 ? 13.329 -1.262 -2.778 1.00 88.38 89 ASP A CA 1
ATOM 715 C C . ASP A 1 89 ? 11.950 -0.786 -2.313 1.00 88.38 89 ASP A C 1
ATOM 717 O O . ASP A 1 89 ? 11.845 -0.113 -1.282 1.00 88.38 89 ASP A O 1
ATOM 721 N N . ASN A 1 90 ? 10.886 -1.256 -2.965 1.00 92.81 90 ASN A N 1
ATOM 722 C CA . ASN A 1 90 ? 9.520 -0.962 -2.566 1.00 92.81 90 ASN A CA 1
ATOM 723 C C . ASN A 1 90 ? 9.150 -1.709 -1.289 1.00 92.81 90 ASN A C 1
ATOM 725 O O . ASN A 1 90 ? 9.302 -2.928 -1.164 1.00 92.81 90 ASN A O 1
ATOM 729 N N . HIS A 1 91 ? 8.676 -0.951 -0.309 1.00 95.81 91 HIS A N 1
ATOM 730 C CA . HIS A 1 91 ? 8.250 -1.455 0.982 1.00 95.81 91 HIS A CA 1
ATOM 731 C C . HIS A 1 91 ? 6.871 -0.913 1.332 1.00 95.81 91 HIS A C 1
ATOM 733 O O . HIS A 1 91 ? 6.609 0.289 1.251 1.00 95.81 91 HIS A O 1
ATOM 739 N N . LEU A 1 92 ? 6.021 -1.809 1.825 1.00 95.75 92 LEU A N 1
ATOM 740 C CA . LEU A 1 92 ? 4.855 -1.426 2.599 1.00 95.75 92 LEU A CA 1
ATOM 741 C C . LEU A 1 92 ? 5.248 -1.414 4.072 1.00 95.75 92 LEU A C 1
ATOM 743 O O . LEU A 1 92 ? 5.621 -2.445 4.639 1.00 95.75 92 LEU A O 1
ATOM 747 N N . CYS A 1 93 ? 5.164 -0.242 4.685 1.00 97.25 93 CYS A N 1
ATOM 748 C CA . CYS A 1 93 ? 5.440 -0.032 6.094 1.00 97.25 93 CYS A CA 1
ATOM 749 C C . CYS A 1 93 ? 4.158 0.299 6.856 1.00 97.25 93 CYS A C 1
ATOM 751 O O . CYS A 1 93 ? 3.227 0.897 6.317 1.00 97.25 93 CYS A O 1
ATOM 753 N N . TRP A 1 94 ? 4.105 -0.079 8.129 1.00 96.69 94 TRP A N 1
ATOM 754 C CA . TRP A 1 94 ? 2.979 0.213 8.997 1.00 96.69 94 TRP A CA 1
ATOM 755 C C . TRP A 1 94 ? 3.385 0.363 10.464 1.00 96.69 94 TRP A C 1
ATOM 757 O O . TRP A 1 94 ? 4.421 -0.133 10.923 1.00 96.69 94 TRP A O 1
ATOM 767 N N . LYS A 1 95 ? 2.526 1.055 11.207 1.00 96.50 95 LYS A N 1
ATOM 768 C CA . LYS A 1 95 ? 2.478 1.051 12.672 1.00 96.50 95 LYS A CA 1
ATOM 769 C C . LYS A 1 95 ? 1.025 0.939 13.121 1.00 96.50 95 LYS A C 1
ATOM 771 O O . LYS A 1 95 ? 0.111 1.300 12.379 1.00 96.50 95 LYS A O 1
ATOM 776 N N . GLU A 1 96 ? 0.827 0.427 14.323 1.00 93.88 96 GLU A N 1
ATOM 777 C CA . GLU A 1 96 ? -0.486 0.263 14.938 1.00 93.88 96 GLU A CA 1
ATOM 778 C C . GLU A 1 96 ? -0.504 1.000 16.279 1.00 93.88 96 GLU A C 1
ATOM 780 O O . GLU A 1 96 ? 0.471 0.926 17.029 1.00 93.88 96 GLU A O 1
ATOM 785 N N . HIS A 1 97 ? -1.594 1.725 16.540 1.00 87.81 97 HIS A N 1
ATOM 786 C CA . HIS A 1 97 ? -1.807 2.530 17.750 1.00 87.81 97 HIS A CA 1
ATOM 787 C C . HIS A 1 97 ? -2.803 1.893 18.729 1.00 87.81 97 HIS A C 1
ATOM 789 O O . HIS A 1 97 ? -3.583 1.004 18.322 1.00 87.81 97 HIS A O 1
#

Secondary structure (DSSP, 8-state):
-------GGG-----SS----EEE-SS----TTEEEEE--BTTBGGGTT-EEEEETT-SEEEEEESSSPPTTSEEEE---TTS-GGGTT-EEEEEE-

Radius of gyration: 14.2 Å; chains: 1; bounding box: 30×27×47 Å

Sequence (97 aa):
MFETTESWHDNYLCTNRDIDLHWIWDNRVCRADLKCVATAEPGDNRWNDNALCVPAQSKIELVWSYCGKVAHMSCIQLFDPAAPGYTRDNHLCWKEH

pLDDT: mean 84.94, std 13.74, range [37.09, 97.62]

Foldseek 3Di:
DDDPPPDCPPDDDDDPDDQVKDKFQAQPCDDPQKDWDQLDAVPDCNRRSIIIIGGPPFQKDKDWDQAADDPPWDKDFPDDPPDDPSSRRIIITIDGD